Protein AF-A0A8J3LZY7-F1 (afdb_monomer)

Organism: NCBI:txid373681

Foldseek 3Di:
DDPPPPPPCPDDADWDAQPPPRDIDGDDPPFPRDQQRSVVRQVVQQKDFDDPPSVTHIHHNVRSDPDVPPDPPPPPPPDD

Structure (mmCIF, N/CA/C/O backbone):
data_AF-A0A8J3LZY7-F1
#
_entry.id   AF-A0A8J3LZY7-F1
#
loop_
_atom_site.group_PDB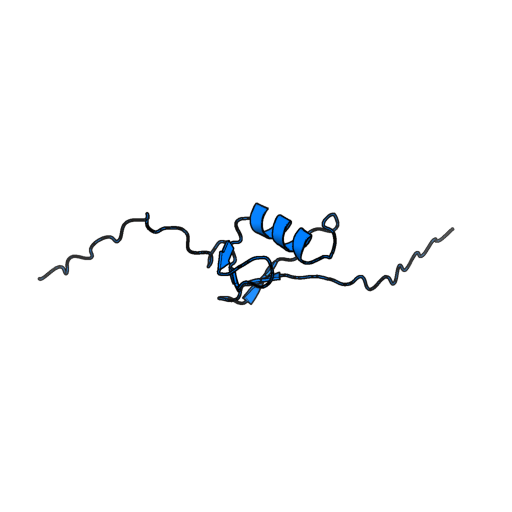
_atom_site.id
_atom_site.type_symbol
_atom_site.label_atom_id
_atom_site.label_alt_id
_atom_site.label_comp_id
_atom_site.label_asym_id
_atom_site.label_entity_id
_atom_site.label_seq_id
_atom_site.pdbx_PDB_ins_code
_atom_site.Cartn_x
_atom_site.Cartn_y
_atom_site.Cartn_z
_atom_site.occupancy
_atom_site.B_iso_or_equiv
_atom_site.auth_seq_id
_atom_site.auth_comp_id
_atom_site.auth_asym_id
_atom_site.auth_atom_id
_atom_site.pdbx_PDB_model_num
ATOM 1 N N . MET A 1 1 ? 18.465 -29.350 -24.047 1.00 37.00 1 MET A N 1
ATOM 2 C CA . MET A 1 1 ? 18.883 -27.936 -23.952 1.00 37.00 1 MET A CA 1
ATOM 3 C C . MET A 1 1 ? 18.292 -27.370 -22.666 1.00 37.00 1 MET A C 1
ATOM 5 O O . MET A 1 1 ? 17.107 -27.082 -22.625 1.00 37.00 1 MET A O 1
ATOM 9 N N . LEU A 1 2 ? 19.067 -27.363 -21.578 1.00 39.97 2 LEU A N 1
ATOM 10 C CA . LEU A 1 2 ? 18.633 -26.884 -20.260 1.00 39.97 2 LEU A CA 1
ATOM 11 C C . LEU A 1 2 ? 18.937 -25.389 -20.174 1.00 39.97 2 LEU A C 1
ATOM 13 O O . LEU A 1 2 ? 20.072 -25.005 -19.906 1.00 39.97 2 LEU A O 1
ATOM 17 N N . ILE A 1 3 ? 17.942 -24.547 -20.437 1.00 41.53 3 ILE A N 1
ATOM 18 C CA . ILE A 1 3 ? 18.074 -23.107 -20.223 1.00 41.53 3 ILE A CA 1
ATOM 19 C C . ILE A 1 3 ? 17.754 -22.853 -18.750 1.00 41.53 3 ILE A C 1
ATOM 21 O O . ILE A 1 3 ? 16.605 -22.689 -18.353 1.00 41.53 3 ILE A O 1
ATOM 25 N N . LYS A 1 4 ? 18.794 -22.906 -17.917 1.00 43.97 4 LYS A N 1
ATOM 26 C CA . LYS A 1 4 ? 18.734 -22.522 -16.507 1.00 43.97 4 LYS A CA 1
ATOM 27 C C . LYS A 1 4 ? 18.890 -21.003 -16.440 1.00 43.97 4 LYS A C 1
ATOM 29 O O . LYS A 1 4 ? 19.987 -20.493 -16.245 1.00 43.97 4 LYS A O 1
ATOM 34 N N . THR A 1 5 ? 17.807 -20.267 -16.664 1.00 50.69 5 THR A N 1
ATOM 35 C CA . THR A 1 5 ? 17.776 -18.821 -16.415 1.00 50.69 5 THR A CA 1
ATOM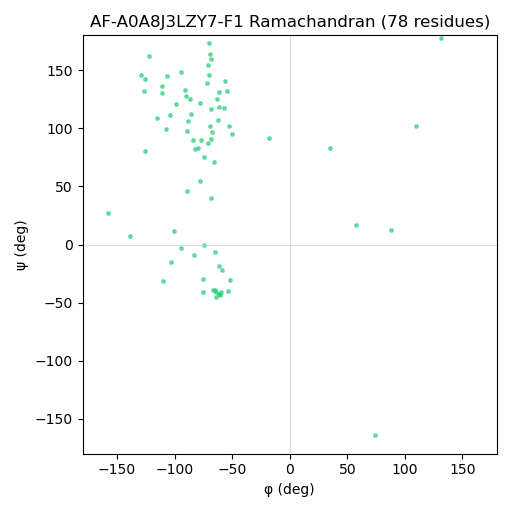 36 C C . THR A 1 5 ? 17.572 -18.588 -14.924 1.00 50.69 5 THR A C 1
ATOM 38 O O . THR A 1 5 ? 16.455 -18.381 -14.457 1.00 50.69 5 THR A O 1
ATOM 41 N N . THR A 1 6 ? 18.656 -18.642 -14.154 1.00 50.03 6 THR A N 1
ATOM 42 C CA . THR A 1 6 ? 18.720 -17.960 -12.856 1.00 50.03 6 THR A CA 1
ATOM 43 C C . THR A 1 6 ? 18.794 -16.463 -13.143 1.00 50.03 6 THR A C 1
ATOM 45 O O . THR A 1 6 ? 19.877 -15.907 -13.301 1.00 50.03 6 THR A O 1
ATOM 48 N N . SER A 1 7 ? 17.632 -15.821 -13.287 1.00 45.09 7 SER A N 1
ATOM 49 C CA . SER A 1 7 ? 17.534 -14.367 -13.154 1.00 45.09 7 SER A CA 1
ATOM 50 C C . SER A 1 7 ? 17.777 -14.057 -11.677 1.00 45.09 7 SER A C 1
ATOM 52 O O . SER A 1 7 ? 16.930 -14.302 -10.821 1.00 45.09 7 SER A O 1
ATOM 54 N N . CYS A 1 8 ? 18.991 -13.600 -11.381 1.00 54.44 8 CYS A N 1
ATOM 55 C CA . CYS A 1 8 ? 19.350 -12.952 -10.125 1.00 54.44 8 CYS A CA 1
ATOM 56 C C . CYS A 1 8 ? 19.106 -11.442 -10.244 1.00 54.44 8 CYS A C 1
ATOM 58 O O . CYS A 1 8 ? 19.957 -10.646 -9.856 1.00 54.44 8 CYS A O 1
ATOM 60 N N . ASP A 1 9 ? 17.959 -11.032 -10.786 1.00 54.31 9 ASP A N 1
ATOM 61 C CA . ASP A 1 9 ? 17.474 -9.681 -10.545 1.00 54.31 9 ASP A CA 1
ATOM 62 C C . ASP A 1 9 ? 16.889 -9.693 -9.138 1.00 54.31 9 ASP A C 1
ATOM 64 O O . ASP A 1 9 ? 15.713 -9.999 -8.929 1.00 54.31 9 ASP A O 1
ATOM 68 N N . ALA A 1 10 ? 17.726 -9.401 -8.142 1.00 55.06 10 ALA A N 1
ATOM 69 C CA . ALA A 1 10 ? 17.244 -8.958 -6.842 1.00 55.06 10 ALA A CA 1
ATOM 70 C C . ALA A 1 10 ? 16.586 -7.585 -7.049 1.00 55.06 10 ALA A C 1
ATOM 72 O O . ALA A 1 10 ? 17.149 -6.541 -6.730 1.00 55.06 10 ALA A O 1
ATOM 73 N N . GLY A 1 11 ? 15.422 -7.592 -7.700 1.00 60.31 11 GLY A N 1
ATOM 74 C CA . GLY A 1 11 ? 14.619 -6.412 -7.936 1.00 60.31 11 GLY A CA 1
ATOM 75 C C . GLY A 1 11 ? 14.313 -5.762 -6.597 1.00 60.31 11 GLY A C 1
ATOM 76 O O . GLY A 1 11 ? 14.063 -6.442 -5.600 1.00 60.31 11 GLY A O 1
ATOM 77 N N . VAL A 1 12 ? 14.346 -4.434 -6.577 1.00 67.38 12 VAL A N 1
ATOM 78 C CA . VAL A 1 12 ? 13.889 -3.666 -5.422 1.00 67.38 12 VAL A CA 1
ATOM 79 C C . VAL A 1 12 ? 12.443 -4.076 -5.158 1.00 67.38 12 VAL A C 1
ATOM 81 O O . VAL A 1 12 ? 11.591 -3.904 -6.027 1.00 67.38 12 VAL A O 1
ATOM 84 N N . ARG A 1 13 ? 12.169 -4.660 -3.989 1.00 74.50 13 ARG A N 1
ATOM 85 C CA . ARG A 1 13 ? 10.798 -4.838 -3.511 1.00 74.50 13 ARG A CA 1
ATOM 86 C C . ARG A 1 13 ? 10.407 -3.623 -2.700 1.00 74.50 13 ARG A C 1
ATOM 88 O O . ARG A 1 13 ? 11.115 -3.236 -1.774 1.00 74.50 13 ARG A O 1
ATOM 95 N N . VAL A 1 14 ? 9.271 -3.047 -3.057 1.00 79.69 14 VAL A N 1
ATOM 96 C CA . VAL A 1 14 ? 8.630 -2.004 -2.270 1.00 79.69 14 VAL A CA 1
ATOM 97 C C . VAL A 1 14 ? 7.405 -2.634 -1.632 1.00 79.69 14 VAL A C 1
ATOM 99 O O . VAL A 1 14 ? 6.371 -2.797 -2.277 1.00 79.69 14 VAL A O 1
ATOM 102 N N . ASP A 1 15 ? 7.544 -3.016 -0.368 1.00 81.31 15 ASP A N 1
ATOM 103 C CA . ASP A 1 15 ? 6.417 -3.446 0.447 1.00 81.31 15 ASP A CA 1
ATOM 104 C C . ASP A 1 15 ? 5.870 -2.261 1.254 1.00 81.31 15 ASP A C 1
ATOM 106 O O . ASP A 1 15 ? 6.605 -1.340 1.626 1.00 81.31 15 ASP A O 1
ATOM 110 N N . LEU A 1 16 ? 4.566 -2.278 1.515 1.00 85.56 16 LEU A N 1
ATOM 111 C CA . LEU A 1 16 ? 3.883 -1.246 2.290 1.00 85.56 16 LEU A CA 1
ATOM 112 C C . LEU A 1 16 ? 3.435 -1.821 3.632 1.00 85.56 16 LEU A C 1
ATOM 114 O O . LEU A 1 16 ? 2.789 -2.864 3.670 1.00 85.56 16 LEU A O 1
ATOM 118 N N . TRP A 1 17 ? 3.740 -1.125 4.722 1.00 90.38 17 TRP A N 1
ATOM 119 C CA . TRP A 1 17 ? 3.393 -1.549 6.076 1.00 90.38 17 TRP A CA 1
ATOM 120 C C . TRP A 1 17 ? 2.249 -0.705 6.621 1.00 90.38 17 TRP A C 1
ATOM 122 O O . TRP A 1 17 ? 2.154 0.487 6.331 1.00 90.38 17 TRP A O 1
ATOM 132 N N . CYS A 1 18 ? 1.372 -1.323 7.408 1.00 90.69 18 CYS A N 1
ATOM 133 C CA . CYS A 1 18 ? 0.391 -0.583 8.182 1.00 90.69 18 CYS A CA 1
ATOM 134 C C . CYS A 1 18 ? 1.049 0.018 9.426 1.00 90.69 18 CYS A C 1
ATOM 136 O O . CYS A 1 18 ? 1.485 -0.720 10.301 1.00 90.69 18 CYS A O 1
ATOM 138 N N . ASP A 1 19 ? 0.989 1.338 9.570 1.00 89.50 19 ASP A N 1
ATOM 139 C CA . ASP A 1 19 ? 1.538 2.081 10.713 1.00 89.50 19 ASP A CA 1
ATOM 140 C C . ASP A 1 19 ? 0.850 1.785 12.066 1.00 89.50 19 ASP A C 1
ATOM 142 O O . ASP A 1 19 ? 1.268 2.314 13.093 1.0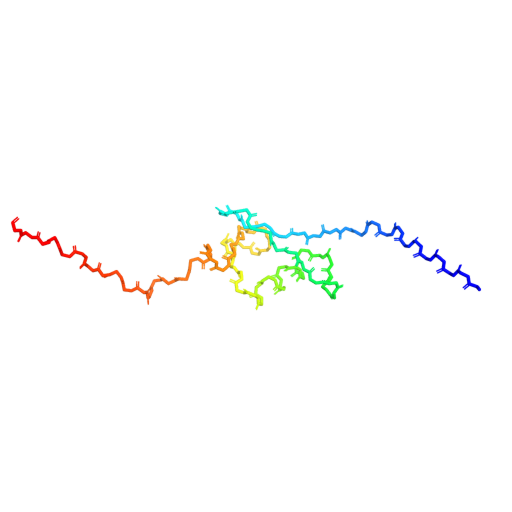0 89.50 19 ASP A O 1
ATOM 146 N N . SER A 1 20 ? -0.236 1.002 12.088 1.00 88.75 20 SER A N 1
ATOM 147 C CA . SER A 1 20 ? -0.992 0.693 13.314 1.00 88.75 20 SER A CA 1
ATOM 148 C C . SER A 1 20 ? -0.865 -0.750 13.792 1.00 88.75 20 SER A C 1
ATOM 150 O O . SER A 1 20 ? -1.028 -0.990 14.985 1.00 88.75 20 SER A O 1
ATOM 152 N N . CYS A 1 21 ? -0.687 -1.710 12.887 1.00 90.88 21 CYS A N 1
ATOM 153 C CA . CYS A 1 21 ? -0.705 -3.140 13.221 1.00 90.88 21 CYS A CA 1
ATOM 154 C C . CYS A 1 21 ? 0.380 -3.944 12.497 1.00 90.88 21 CYS A C 1
ATOM 156 O O . CYS A 1 21 ? 0.343 -5.171 12.534 1.00 90.88 21 CYS A O 1
ATOM 158 N N . ASP A 1 22 ? 1.285 -3.265 11.784 1.00 89.44 22 ASP A N 1
ATOM 159 C CA . ASP A 1 22 ? 2.405 -3.855 11.045 1.00 89.44 22 ASP A CA 1
ATOM 160 C C . ASP A 1 22 ? 2.005 -4.902 9.991 1.00 89.44 22 ASP A C 1
ATOM 162 O O . ASP A 1 22 ? 2.833 -5.660 9.490 1.00 89.44 22 ASP A O 1
ATOM 166 N N . VAL A 1 23 ? 0.727 -4.933 9.596 1.00 92.00 23 VAL A N 1
ATOM 167 C CA . VAL A 1 23 ? 0.266 -5.761 8.478 1.00 92.00 23 VAL A CA 1
ATOM 168 C C . VAL A 1 23 ? 0.981 -5.327 7.202 1.00 92.00 23 VAL A C 1
ATOM 170 O O . VAL A 1 23 ? 1.011 -4.143 6.870 1.00 92.00 23 VAL A O 1
ATOM 173 N N . LEU A 1 24 ? 1.515 -6.307 6.474 1.00 91.38 24 LEU A N 1
ATOM 174 C CA . LEU A 1 24 ? 2.237 -6.106 5.226 1.00 91.38 24 LEU A CA 1
ATOM 175 C C . LEU A 1 24 ? 1.297 -6.171 4.020 1.00 91.38 24 LEU A C 1
ATOM 177 O O . LEU A 1 24 ? 0.526 -7.119 3.857 1.00 91.38 24 LEU A O 1
ATOM 181 N N . PHE A 1 25 ? 1.421 -5.204 3.121 1.00 88.88 25 PHE A N 1
ATOM 182 C CA . PHE A 1 25 ? 0.920 -5.296 1.761 1.00 88.88 25 PHE A CA 1
ATOM 183 C C . PHE A 1 25 ? 2.073 -5.551 0.797 1.00 88.88 25 PHE A C 1
ATOM 185 O O . PHE A 1 25 ? 2.890 -4.666 0.533 1.00 88.88 25 PHE A O 1
ATOM 192 N N . SER A 1 26 ? 2.080 -6.756 0.228 1.00 86.06 26 SER A N 1
ATOM 193 C CA . SER A 1 26 ? 2.963 -7.110 -0.877 1.00 86.06 26 SER A CA 1
ATOM 194 C C . SER A 1 26 ? 2.210 -7.004 -2.206 1.00 86.06 26 SER A C 1
ATOM 196 O O . SER A 1 26 ? 1.190 -7.682 -2.399 1.00 86.06 26 SER A O 1
ATOM 198 N N . PRO A 1 27 ? 2.677 -6.158 -3.136 1.00 82.75 27 PRO A N 1
ATOM 199 C CA . PRO A 1 27 ? 2.046 -5.998 -4.435 1.00 82.75 27 PRO A CA 1
ATOM 200 C C . PRO A 1 27 ? 2.266 -7.236 -5.325 1.00 82.75 27 PRO A C 1
ATOM 202 O O . PRO A 1 27 ? 3.230 -7.985 -5.166 1.00 82.75 27 PRO A O 1
ATOM 205 N N . GLY A 1 28 ? 1.361 -7.459 -6.283 1.00 82.25 28 GLY A N 1
ATOM 206 C CA . GLY A 1 28 ? 1.496 -8.544 -7.260 1.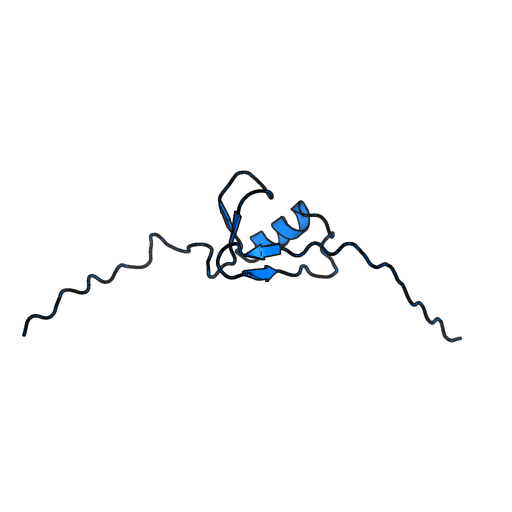00 82.25 28 GLY A CA 1
ATOM 207 C C . GLY A 1 28 ? 2.641 -8.304 -8.251 1.00 82.25 28 GLY A C 1
ATOM 208 O O . GLY A 1 28 ? 3.098 -7.177 -8.422 1.00 82.25 28 GLY A O 1
ATOM 209 N N . ALA A 1 29 ? 3.067 -9.355 -8.962 1.00 81.38 29 ALA A N 1
ATOM 210 C CA . ALA A 1 29 ? 4.180 -9.290 -9.920 1.00 81.38 29 ALA A CA 1
ATOM 211 C C . ALA A 1 29 ? 3.970 -8.280 -11.070 1.00 81.38 29 ALA A C 1
ATOM 213 O O . ALA A 1 29 ? 4.936 -7.821 -11.669 1.00 81.38 29 ALA A O 1
ATOM 214 N N . SER A 1 30 ? 2.718 -7.920 -11.368 1.00 82.31 30 SER A N 1
ATOM 215 C CA . SER A 1 30 ? 2.360 -6.936 -12.398 1.00 82.31 30 SER A CA 1
ATOM 216 C C . SER A 1 30 ? 2.426 -5.482 -11.921 1.00 82.31 30 SER A C 1
ATOM 218 O O . SER A 1 30 ? 2.274 -4.572 -12.732 1.00 82.31 30 SER A O 1
ATOM 220 N N . THR A 1 31 ? 2.613 -5.239 -10.622 1.00 82.94 31 THR A N 1
ATOM 221 C CA . THR A 1 31 ? 2.693 -3.885 -10.075 1.00 82.94 31 THR A CA 1
ATOM 222 C C . THR A 1 31 ? 4.135 -3.384 -10.155 1.00 82.94 31 THR A C 1
ATOM 224 O O . THR A 1 31 ? 5.031 -4.030 -9.605 1.00 82.94 31 THR A O 1
ATOM 227 N N . PRO A 1 32 ? 4.382 -2.217 -10.777 1.00 85.25 32 PRO A N 1
ATOM 228 C CA . PRO A 1 32 ? 5.692 -1.581 -10.737 1.00 85.25 32 PRO A CA 1
ATOM 229 C C . PRO A 1 32 ? 6.167 -1.389 -9.291 1.00 85.25 32 PRO A C 1
ATOM 231 O O . PRO A 1 32 ? 5.421 -0.877 -8.457 1.00 85.25 32 PRO A O 1
ATOM 234 N N . GLN 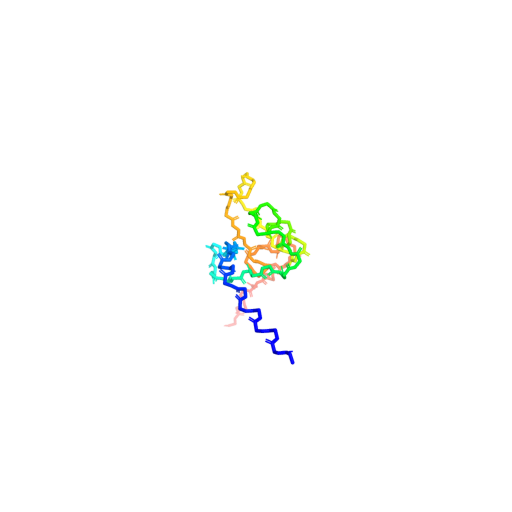A 1 33 ? 7.412 -1.770 -8.997 1.00 83.75 33 GLN A N 1
ATOM 235 C CA . GLN A 1 33 ? 8.013 -1.684 -7.658 1.00 83.75 33 GLN A CA 1
ATOM 236 C C . GLN A 1 33 ? 8.452 -0.246 -7.320 1.00 83.75 33 GLN A C 1
ATOM 238 O O . GLN A 1 33 ? 9.609 0.028 -7.015 1.00 83.75 33 GLN A O 1
ATOM 243 N N . ILE A 1 34 ? 7.517 0.699 -7.424 1.00 86.00 34 ILE A N 1
ATOM 244 C CA . ILE A 1 34 ? 7.676 2.107 -7.052 1.00 86.00 34 ILE A CA 1
ATOM 245 C C . ILE A 1 34 ? 6.563 2.491 -6.078 1.00 86.00 34 ILE A C 1
ATOM 247 O O . ILE A 1 34 ? 5.416 2.067 -6.237 1.00 86.00 34 ILE A O 1
ATOM 251 N N . LEU A 1 35 ? 6.881 3.326 -5.086 1.00 84.31 35 LEU A N 1
ATOM 252 C CA . LEU A 1 35 ? 5.976 3.640 -3.974 1.00 84.31 35 LEU A CA 1
ATOM 253 C C . LEU A 1 35 ? 4.594 4.133 -4.432 1.00 84.31 35 LEU A C 1
ATOM 255 O O . LEU A 1 35 ? 3.581 3.722 -3.879 1.00 84.31 35 LEU A O 1
ATOM 259 N N . SER A 1 36 ? 4.525 4.962 -5.477 1.00 86.56 36 SER A N 1
ATOM 260 C CA . SER A 1 36 ? 3.257 5.472 -6.015 1.00 86.56 36 SER A CA 1
ATOM 261 C C . SER A 1 36 ? 2.362 4.376 -6.609 1.00 86.56 36 SER A C 1
ATOM 263 O O . SER A 1 36 ? 1.148 4.409 -6.408 1.00 86.56 36 SER A O 1
ATOM 265 N N . ALA A 1 37 ? 2.941 3.394 -7.305 1.00 88.12 37 ALA A N 1
ATOM 266 C CA . ALA A 1 37 ? 2.209 2.280 -7.905 1.00 88.12 37 ALA A CA 1
ATOM 267 C C . ALA A 1 37 ? 1.784 1.250 -6.851 1.00 88.12 37 ALA A C 1
ATOM 269 O O . ALA A 1 37 ? 0.640 0.791 -6.863 1.00 88.12 37 ALA A O 1
ATOM 270 N N . VAL A 1 38 ? 2.667 0.947 -5.895 1.00 89.31 38 VAL A N 1
ATOM 271 C CA . VAL A 1 38 ? 2.341 0.100 -4.739 1.00 89.31 38 VAL A CA 1
ATOM 272 C C . VAL A 1 38 ? 1.223 0.734 -3.917 1.00 89.31 38 VAL A C 1
ATOM 274 O O . VAL A 1 38 ? 0.250 0.060 -3.583 1.00 89.31 38 VAL A O 1
ATOM 277 N N . TRP A 1 39 ? 1.290 2.047 -3.684 1.00 89.56 39 TRP A N 1
ATOM 278 C CA . TRP A 1 39 ? 0.239 2.782 -2.990 1.00 89.56 39 TRP A CA 1
ATOM 279 C C . TRP A 1 39 ? -1.087 2.792 -3.760 1.00 89.56 39 TRP A C 1
ATOM 281 O O . TRP A 1 39 ? -2.150 2.613 -3.167 1.00 89.56 39 TRP A O 1
ATOM 291 N N . ALA A 1 40 ? -1.062 2.954 -5.085 1.00 89.50 40 ALA A N 1
ATOM 292 C CA . ALA A 1 40 ? -2.270 2.856 -5.905 1.00 89.50 40 ALA A CA 1
ATOM 293 C C . ALA A 1 40 ? -2.920 1.462 -5.809 1.00 89.50 40 ALA A C 1
ATOM 295 O O . ALA A 1 40 ? -4.138 1.366 -5.645 1.00 89.50 40 ALA A O 1
ATOM 296 N N . ALA A 1 41 ? -2.115 0.395 -5.836 1.00 90.62 41 ALA A N 1
ATOM 297 C CA . ALA A 1 41 ? -2.590 -0.978 -5.674 1.00 90.62 41 ALA A CA 1
ATOM 298 C C . ALA A 1 41 ? -3.145 -1.250 -4.262 1.00 90.62 41 ALA A C 1
ATOM 300 O O . ALA A 1 41 ? -4.173 -1.915 -4.124 1.00 90.62 41 ALA A O 1
ATOM 301 N N . ALA A 1 42 ? -2.507 -0.707 -3.222 1.00 90.25 42 ALA A N 1
ATOM 302 C CA . ALA A 1 42 ? -2.986 -0.796 -1.845 1.00 90.25 42 ALA A CA 1
ATOM 303 C C . ALA A 1 42 ? -4.334 -0.073 -1.672 1.00 90.25 42 ALA A C 1
ATOM 305 O O . ALA A 1 42 ? -5.278 -0.645 -1.122 1.00 90.25 42 ALA A O 1
ATOM 306 N N . LYS A 1 43 ? -4.477 1.147 -2.215 1.00 89.31 43 LYS A N 1
ATOM 307 C CA . LYS A 1 43 ? -5.744 1.904 -2.197 1.00 89.31 43 LYS A CA 1
ATOM 308 C C . LYS A 1 43 ? -6.885 1.166 -2.892 1.00 89.31 43 LYS A C 1
ATOM 310 O O . LYS A 1 43 ? -7.992 1.141 -2.366 1.00 89.31 43 LYS A O 1
ATOM 315 N N . ALA A 1 44 ? -6.621 0.514 -4.027 1.00 89.44 44 ALA A N 1
ATOM 316 C CA . ALA A 1 44 ? -7.621 -0.311 -4.716 1.00 89.44 44 ALA A CA 1
ATOM 317 C C . ALA A 1 44 ? -8.119 -1.497 -3.862 1.00 89.44 44 ALA A C 1
ATOM 319 O O . ALA A 1 44 ? -9.183 -2.048 -4.127 1.00 89.44 44 ALA A O 1
ATOM 320 N N . ARG A 1 45 ? -7.366 -1.874 -2.822 1.00 88.19 45 ARG A N 1
ATOM 321 C CA . ARG A 1 45 ? -7.710 -2.908 -1.836 1.00 88.19 45 ARG A CA 1
ATOM 322 C C . ARG A 1 45 ? -8.237 -2.348 -0.510 1.00 88.19 45 ARG A C 1
ATOM 324 O O . ARG A 1 45 ? -8.344 -3.099 0.453 1.00 88.19 45 ARG A O 1
ATOM 331 N N . GLY A 1 46 ? -8.559 -1.056 -0.452 1.00 90.00 46 GLY A N 1
ATOM 332 C CA . GLY A 1 46 ? -9.164 -0.420 0.721 1.00 90.00 46 GLY A CA 1
ATOM 333 C C . GLY A 1 46 ? -8.172 0.115 1.754 1.00 90.00 46 GLY A C 1
ATOM 334 O O . GLY A 1 46 ? -8.579 0.434 2.867 1.00 90.00 46 GLY A O 1
ATOM 335 N N . TRP A 1 47 ? -6.881 0.213 1.426 1.00 91.50 47 TRP A N 1
ATOM 336 C CA . TRP A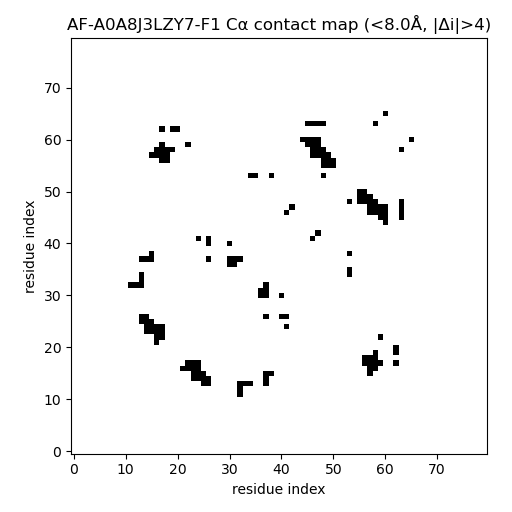 1 47 ? -5.933 0.905 2.301 1.00 91.50 47 TRP A CA 1
ATOM 337 C C . TRP A 1 47 ? -6.192 2.413 2.306 1.00 91.50 47 TRP A C 1
ATOM 339 O O . TRP A 1 47 ? -6.539 2.997 1.275 1.00 91.50 47 TRP A O 1
ATOM 349 N N . SER A 1 48 ? -5.965 3.056 3.450 1.00 89.62 48 SER A N 1
ATOM 350 C CA . SER A 1 48 ? -6.124 4.502 3.625 1.00 89.62 48 SER A CA 1
ATOM 351 C C . SER A 1 48 ? -4.829 5.161 4.094 1.00 89.62 48 SER A C 1
ATOM 353 O O . SER A 1 48 ? -3.895 4.495 4.542 1.00 89.62 48 SER A O 1
ATOM 355 N N . THR A 1 49 ? -4.736 6.481 3.931 1.00 87.88 49 THR A N 1
ATOM 356 C CA . THR A 1 49 ? -3.591 7.255 4.413 1.00 87.88 49 THR A CA 1
ATOM 357 C C . THR A 1 49 ? -4.048 8.451 5.227 1.00 87.88 49 THR A C 1
ATOM 359 O O . THR A 1 49 ? -5.077 9.058 4.929 1.00 87.88 49 THR A O 1
ATOM 362 N N . LYS A 1 50 ? -3.264 8.801 6.247 1.00 82.38 50 LYS A N 1
A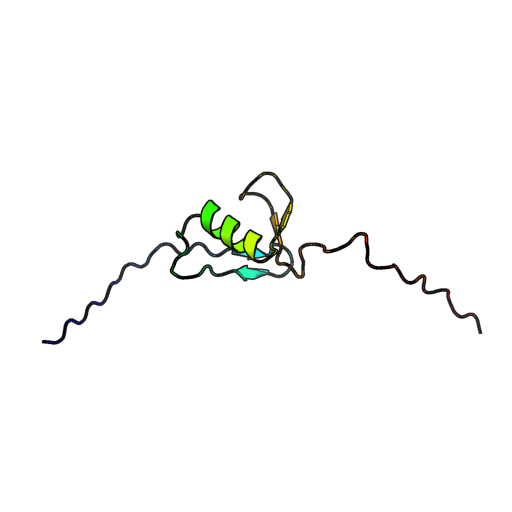TOM 363 C CA . LYS A 1 50 ? -3.406 10.045 7.004 1.00 82.38 50 LYS A CA 1
ATOM 364 C C . LYS A 1 50 ? -2.157 10.894 6.769 1.00 82.38 50 LYS A C 1
ATOM 366 O O . LYS A 1 50 ? -1.076 10.559 7.254 1.00 82.38 50 LYS A O 1
ATOM 371 N N . GLY A 1 51 ? -2.313 11.983 6.019 1.00 73.69 51 GLY A N 1
ATOM 372 C CA . GLY A 1 51 ? -1.223 12.867 5.595 1.00 73.69 51 GLY A CA 1
ATOM 373 C C . GLY A 1 51 ? -1.274 13.181 4.098 1.00 73.69 51 GLY A C 1
ATOM 374 O O . GLY A 1 51 ? -2.149 12.699 3.379 1.00 73.69 51 GLY A O 1
ATOM 375 N N . LEU A 1 52 ? -0.349 14.019 3.626 1.00 67.31 52 LEU A N 1
ATOM 376 C CA . LEU A 1 52 ? -0.251 14.379 2.211 1.00 67.31 52 LEU A CA 1
ATOM 377 C C . LEU A 1 52 ? 0.593 13.351 1.447 1.00 67.31 52 LEU A C 1
ATOM 379 O O . LEU A 1 52 ? 1.808 13.272 1.613 1.00 67.31 52 LEU A O 1
ATOM 383 N N . GLY A 1 53 ? -0.060 12.608 0.554 1.00 63.94 53 GLY A N 1
ATOM 384 C CA . GLY A 1 53 ? 0.609 11.739 -0.413 1.00 63.94 53 GLY A CA 1
ATOM 385 C C . GLY A 1 53 ? 1.193 10.443 0.177 1.00 63.94 53 GLY A C 1
ATOM 386 O O . GLY A 1 53 ? 0.826 10.040 1.277 1.00 63.94 53 GLY A O 1
ATOM 387 N N . PRO A 1 54 ? 2.090 9.764 -0.561 1.00 63.38 54 PRO A N 1
ATOM 388 C CA . PRO A 1 54 ? 2.636 8.449 -0.199 1.00 63.38 54 PRO A CA 1
ATOM 389 C C . PRO A 1 54 ? 3.673 8.484 0.939 1.00 63.38 54 PRO A C 1
ATOM 391 O O . PRO A 1 54 ? 4.231 7.455 1.293 1.00 63.38 54 PRO A O 1
ATOM 394 N N . ALA A 1 55 ? 3.973 9.669 1.476 1.00 69.94 55 ALA A N 1
ATOM 395 C CA . ALA A 1 55 ? 4.808 9.840 2.665 1.00 69.94 55 ALA A CA 1
ATOM 396 C C . ALA A 1 55 ? 3.972 9.937 3.956 1.00 69.94 55 ALA A C 1
ATOM 398 O O . ALA A 1 55 ? 4.528 10.080 5.043 1.00 69.94 55 ALA A O 1
ATOM 399 N N . GLY A 1 56 ? 2.639 9.923 3.839 1.00 78.25 56 GLY A N 1
ATOM 400 C CA . GLY A 1 56 ? 1.738 9.879 4.984 1.00 78.25 56 GLY A CA 1
ATOM 401 C C . GLY A 1 56 ? 1.782 8.530 5.698 1.00 78.25 56 GLY A C 1
ATOM 402 O O . GLY A 1 56 ? 2.393 7.574 5.228 1.00 78.25 56 GLY A O 1
ATOM 403 N N . ARG A 1 57 ? 1.091 8.440 6.835 1.00 85.19 57 ARG A N 1
ATOM 404 C CA . ARG A 1 57 ? 0.883 7.152 7.511 1.00 85.19 57 ARG A CA 1
ATOM 405 C C . ARG A 1 57 ? -0.095 6.310 6.706 1.00 85.19 57 ARG A C 1
ATOM 407 O O . ARG A 1 57 ? -1.089 6.857 6.224 1.00 85.19 57 ARG A O 1
ATOM 414 N N . HIS A 1 58 ? 0.154 5.019 6.579 1.00 88.88 58 HIS A N 1
ATOM 415 C CA . HIS A 1 58 ? -0.638 4.070 5.811 1.00 88.88 58 HIS A CA 1
ATOM 416 C C . HIS A 1 58 ? -1.359 3.096 6.742 1.00 88.88 58 HIS A C 1
ATOM 418 O O . HIS A 1 58 ? -0.791 2.555 7.690 1.00 88.88 58 HIS A O 1
ATOM 424 N N . PHE A 1 59 ? -2.629 2.839 6.456 1.00 90.94 59 PHE A N 1
ATOM 425 C CA . PHE A 1 59 ? -3.475 1.977 7.268 1.00 90.94 59 PHE A CA 1
ATOM 426 C C . PHE A 1 59 ? -4.099 0.891 6.396 1.00 90.94 59 PHE A C 1
ATOM 428 O O . PHE A 1 59 ? -4.638 1.173 5.323 1.00 90.94 59 PHE A O 1
ATOM 435 N N . CYS A 1 60 ? -4.017 -0.358 6.856 1.00 91.56 60 CYS A N 1
ATOM 436 C CA . CYS A 1 60 ? -4.711 -1.481 6.233 1.00 91.56 60 CYS A CA 1
ATOM 437 C C . CYS A 1 60 ? -6.229 -1.340 6.431 1.00 91.56 60 CYS A C 1
ATOM 439 O O . CYS A 1 60 ? -6.626 -0.672 7.375 1.00 91.56 60 CYS A O 1
ATOM 441 N N . PRO A 1 61 ? -7.089 -1.996 5.636 1.00 90.12 61 PRO A N 1
ATOM 442 C CA . PRO A 1 61 ? -8.548 -1.849 5.730 1.00 90.12 61 PRO A CA 1
ATOM 443 C C . PRO A 1 61 ? -9.133 -2.057 7.137 1.00 90.12 61 PRO A C 1
ATOM 445 O O . PRO A 1 61 ? -10.128 -1.437 7.488 1.00 90.12 61 PRO A O 1
ATOM 448 N N . SER A 1 62 ? -8.503 -2.906 7.956 1.00 89.19 62 SER A N 1
ATOM 449 C CA . SER A 1 62 ? -8.930 -3.170 9.335 1.00 89.19 62 SER A CA 1
ATOM 450 C C . SER A 1 62 ? -8.578 -2.044 10.315 1.00 89.19 62 SER A C 1
ATOM 452 O O . SER A 1 62 ? -9.272 -1.866 11.309 1.00 89.19 62 SER A O 1
ATOM 454 N N . CYS A 1 63 ? -7.497 -1.302 10.059 1.00 87.25 63 CYS A N 1
ATOM 455 C CA . CYS A 1 63 ? -7.050 -0.161 10.873 1.00 87.25 63 CYS A CA 1
ATOM 456 C C . CYS A 1 63 ? -7.389 1.190 10.232 1.00 87.25 63 CYS A C 1
ATOM 458 O O . CYS A 1 63 ? -7.289 2.234 10.874 1.00 87.25 63 CYS A O 1
ATOM 460 N N . ALA A 1 64 ? -7.732 1.173 8.948 1.00 76.25 64 ALA A N 1
ATOM 461 C CA . ALA A 1 64 ? -8.188 2.287 8.149 1.00 76.25 64 ALA A CA 1
ATOM 462 C C . ALA A 1 64 ? -9.619 2.575 8.564 1.00 76.25 64 ALA A C 1
ATOM 464 O O . ALA A 1 64 ? -10.531 2.183 7.851 1.00 76.25 64 ALA A O 1
ATOM 465 N N . ASP A 1 65 ? -9.766 3.188 9.739 1.00 66.50 65 ASP A N 1
ATOM 466 C CA . ASP A 1 65 ? -11.014 3.564 10.401 1.00 66.50 65 ASP A CA 1
ATOM 467 C C . ASP A 1 65 ? -12.212 3.598 9.438 1.00 66.50 65 ASP A C 1
ATOM 469 O O . ASP A 1 65 ? -12.453 4.599 8.751 1.00 66.50 65 ASP A O 1
ATOM 473 N N . PRO A 1 66 ? -12.942 2.479 9.310 1.00 57.97 66 PRO A N 1
ATOM 474 C CA . PRO A 1 66 ? -14.215 2.510 8.659 1.00 57.97 66 PRO A CA 1
ATOM 475 C C . PRO A 1 66 ? -15.215 2.830 9.766 1.00 57.97 66 PRO A C 1
ATOM 477 O O . PRO A 1 66 ? -15.589 1.933 10.516 1.00 57.97 66 PRO A O 1
ATOM 480 N N . ARG A 1 67 ? -15.717 4.075 9.756 1.00 49.69 67 ARG A N 1
ATOM 481 C CA . ARG A 1 67 ? -17.065 4.501 10.193 1.00 49.69 67 ARG A CA 1
ATOM 482 C C . ARG A 1 67 ? -17.146 5.328 11.483 1.00 49.69 67 ARG A C 1
ATOM 484 O O . ARG A 1 67 ? -17.395 4.823 12.571 1.00 49.69 67 ARG A O 1
ATOM 491 N N . GLY A 1 68 ? -17.321 6.629 11.262 1.00 47.41 68 GLY A N 1
AT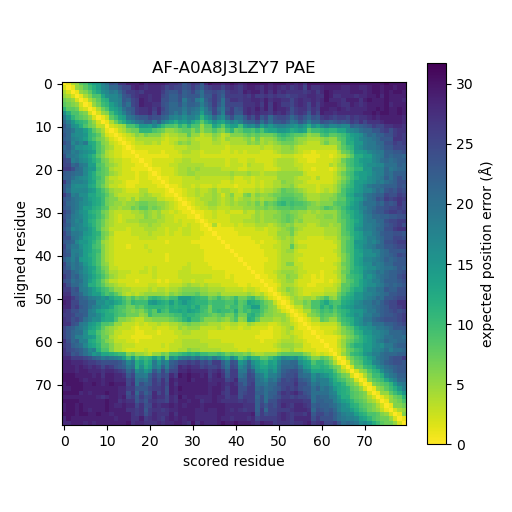OM 492 C CA . GLY A 1 68 ? -18.355 7.410 11.948 1.00 47.41 68 GLY A CA 1
ATOM 493 C C . GLY A 1 68 ? -19.794 7.046 11.528 1.00 47.41 68 GLY A C 1
ATOM 494 O O . GLY A 1 68 ? -20.594 7.951 11.357 1.00 47.41 68 GLY A O 1
ATOM 495 N N . ASP A 1 69 ? -20.133 5.765 11.331 1.00 47.09 69 ASP A N 1
ATOM 496 C CA . ASP A 1 69 ? -21.478 5.330 10.885 1.00 47.09 69 ASP A CA 1
ATOM 497 C C . ASP A 1 69 ? -21.833 3.858 11.219 1.00 47.09 69 ASP A C 1
ATOM 499 O O . ASP A 1 69 ? -22.641 3.218 10.554 1.00 47.09 69 ASP A O 1
ATOM 503 N N . GLU A 1 70 ? -21.252 3.276 12.271 1.00 44.56 70 GLU A N 1
ATOM 504 C CA . GLU A 1 70 ? -21.791 2.053 12.886 1.00 44.56 70 GLU A CA 1
ATOM 505 C C . GLU A 1 70 ? -22.011 2.291 14.379 1.00 44.56 70 GLU A C 1
ATOM 507 O O . GLU A 1 70 ? -21.200 1.946 15.228 1.00 44.56 70 GLU A O 1
ATOM 512 N N . ARG A 1 71 ? -23.143 2.951 14.661 1.00 46.06 71 ARG A N 1
ATOM 513 C CA . ARG A 1 71 ? -24.005 2.740 15.831 1.00 46.06 71 ARG A CA 1
ATOM 514 C C . ARG A 1 71 ? -23.235 2.365 17.102 1.00 46.06 71 ARG A C 1
ATOM 516 O O . ARG A 1 71 ? -23.199 1.199 17.489 1.00 46.06 71 ARG A O 1
ATOM 523 N N . LEU A 1 72 ? -22.724 3.386 17.795 1.00 49.47 72 LEU A N 1
ATOM 524 C CA . LEU A 1 72 ? -22.553 3.333 19.246 1.00 49.47 72 LEU A CA 1
ATOM 525 C C . LEU A 1 72 ? -23.891 2.869 19.831 1.00 49.47 72 LEU A C 1
ATOM 527 O O . LEU A 1 72 ? -24.829 3.650 19.992 1.00 49.47 72 LEU A O 1
ATOM 531 N N . VAL A 1 73 ? -24.019 1.569 20.080 1.00 48.97 73 VAL A N 1
ATOM 532 C CA . VAL A 1 73 ? -25.071 1.053 20.937 1.00 48.97 73 VAL A CA 1
ATOM 533 C C . VAL A 1 73 ? -24.779 1.693 22.282 1.00 48.97 73 VAL A C 1
ATOM 535 O O . VAL A 1 73 ? -23.780 1.375 22.923 1.00 48.97 73 VAL A O 1
ATOM 538 N N . HIS A 1 74 ? -25.610 2.662 22.664 1.00 44.22 74 HIS A N 1
ATOM 539 C CA . HIS A 1 74 ? -25.673 3.141 24.031 1.00 44.22 74 HIS A CA 1
ATOM 540 C C . HIS A 1 74 ? -25.886 1.910 24.911 1.00 44.22 74 HIS A C 1
ATOM 542 O O . HIS A 1 74 ? -26.992 1.373 24.983 1.00 44.22 74 HIS A O 1
ATOM 548 N N . VAL A 1 75 ? -24.820 1.439 25.552 1.00 53.31 75 VAL A N 1
ATOM 549 C CA . VAL A 1 75 ? -24.941 0.540 26.691 1.00 53.31 75 VAL A CA 1
ATOM 550 C C . VAL A 1 75 ? -25.550 1.397 27.792 1.00 53.31 75 VAL A C 1
ATOM 552 O O . VAL A 1 75 ? -24.855 2.118 28.503 1.00 53.31 75 VAL A O 1
ATOM 555 N N . VAL A 1 76 ? -26.880 1.404 27.863 1.00 54.91 76 VAL A N 1
ATOM 556 C CA . VAL A 1 76 ? -27.589 1.882 29.048 1.00 54.91 76 VAL A CA 1
ATOM 557 C C . VAL A 1 76 ? -27.189 0.930 30.174 1.00 54.91 76 VAL A C 1
ATOM 559 O O . VAL A 1 76 ? -27.337 -0.282 29.993 1.00 54.91 76 VAL A O 1
ATOM 562 N N . PRO A 1 77 ? -26.657 1.411 31.309 1.00 53.88 77 PRO A N 1
ATOM 563 C CA . PRO A 1 77 ? -26.393 0.529 32.431 1.00 53.88 77 PRO A CA 1
ATOM 564 C C . PRO A 1 77 ? -27.725 -0.067 32.891 1.00 53.88 77 PRO A C 1
ATOM 566 O O . PRO A 1 77 ? -28.638 0.660 33.281 1.00 53.88 77 PRO A O 1
ATOM 569 N N . SER A 1 78 ? -27.855 -1.392 32.817 1.00 54.12 78 SER A N 1
ATOM 570 C CA . SER A 1 78 ? -28.941 -2.106 33.480 1.00 54.12 78 SER A CA 1
ATOM 571 C C . SER A 1 78 ? -28.718 -1.987 34.983 1.00 54.12 78 SER A C 1
ATOM 573 O O . SER A 1 78 ? -27.913 -2.707 35.564 1.00 54.12 78 SER A O 1
ATOM 575 N N . THR A 1 79 ? -29.393 -1.028 35.607 1.00 56.81 79 THR A N 1
ATOM 576 C CA . THR A 1 79 ? -29.584 -1.008 37.054 1.00 56.81 79 THR A CA 1
ATOM 577 C C . THR A 1 79 ? -30.515 -2.158 37.427 1.00 56.81 79 THR A C 1
ATOM 579 O O . THR A 1 79 ? -31.677 -2.176 37.012 1.00 56.81 79 THR A O 1
ATOM 582 N N . SER A 1 80 ? -30.021 -3.118 38.197 1.00 54.69 80 SER A N 1
ATOM 583 C CA . SER A 1 80 ? -30.826 -4.015 39.032 1.00 54.69 80 SER A CA 1
ATOM 584 C C . SER A 1 80 ? -30.081 -4.257 40.331 1.00 54.69 8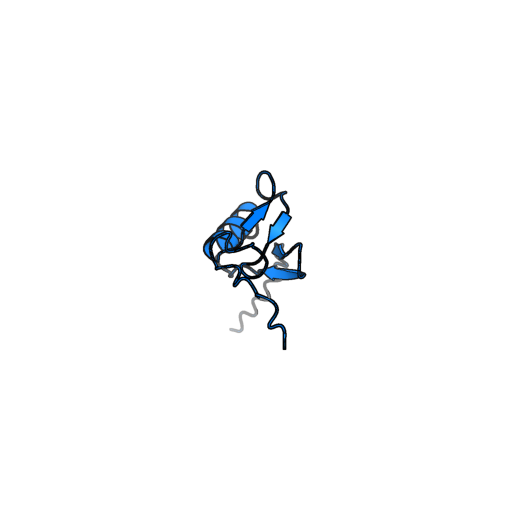0 SER A C 1
ATOM 586 O O . SER A 1 80 ? -28.841 -4.406 40.259 1.00 54.69 80 SER A O 1
#

Solvent-accessible surface area (backbone atoms only — not comparable to full-atom values): 5370 Å² total; per-residue (Å²): 137,86,84,80,78,80,77,79,72,84,65,72,79,56,71,47,58,17,77,83,77,66,52,74,46,75,68,58,94,88,51,58,66,42,72,70,47,38,47,53,58,40,41,78,66,50,34,38,68,60,65,79,67,95,81,28,50,34,24,42,53,91,69,30,80,83,61,102,76,70,75,83,72,77,78,70,81,83,85,126

Mean predicted aligned error: 12.71 Å

Radius of gyration: 20.12 Å; Cα contacts (8 Å, |Δi|>4): 82; chains: 1; bounding box: 50×42×63 Å

Sequence (80 aa):
MLIKTTSCDAGVRVDLWCDSCDVLFSPGASTPQILSAVWAAAKARGWSTKGLGPAGRHFCPSCADPRGDERLVHVVPSTS

Secondary structure (DSSP, 8-state):
----------PPP--EE-TTT--EEPPPTTS-SSHHHHHHHHHHTT-EEESSGGGSEEE-TTTS---TTS----------

pLDDT: mean 73.09, std 17.65, range [37.0, 92.0]